Protein AF-A0A0C2BIQ9-F1 (afdb_monomer)

Radius of gyration: 15.26 Å; Cα contacts (8 Å, |Δi|>4): 152; chains: 1; bounding box: 38×33×42 Å

pLDDT: mean 79.38, std 15.95, range [35.59, 97.12]

Mean predicted aligned error: 8.26 Å

Organism: NCBI:txid51022

Secondary structure (DSSP, 8-state):
-B------TT--HHHHT-S-BPPPHHHHHHHHHHHHHTT--EEEE--SSSTT-EE-S--SPPP-S--B-PPPTT---SSPPPBSSEEHHHHHHHHHTT-TTPEEEE----GGG--TT---------

InterPro domains:
  IPR007197 Radical SAM [PF04055] (1-58)
  IPR007197 Radical SAM [PS51918] (1-126)
  IPR007197 Radical SAM [SFLDS00029] (1-113)
  IPR058240 Radical SAM superfamily [SSF102114] (2-117)

Structure (mmCIF, N/CA/C/O backbone):
data_AF-A0A0C2BIQ9-F1
#
_entry.id   AF-A0A0C2BIQ9-F1
#
loop_
_atom_site.group_PDB
_atom_site.id
_atom_site.type_symbol
_atom_site.label_atom_id
_atom_site.label_alt_id
_atom_site.label_comp_id
_atom_site.label_asym_id
_atom_site.label_entity_id
_atom_site.label_seq_id
_atom_site.pdbx_PDB_ins_code
_atom_site.Cartn_x
_atom_site.Cartn_y
_atom_site.Cartn_z
_atom_site.occupancy
_atom_site.B_iso_or_equiv
_atom_site.auth_seq_id
_atom_site.auth_comp_id
_atom_site.auth_asym_id
_atom_site.auth_atom_id
_atom_site.pdbx_PDB_model_num
ATOM 1 N N . MET A 1 1 ? -0.515 -4.834 -3.852 1.00 79.31 1 MET A N 1
ATOM 2 C CA . MET A 1 1 ? 0.393 -4.433 -4.956 1.00 79.31 1 MET A CA 1
ATOM 3 C C . MET A 1 1 ? 1.185 -5.646 -5.444 1.00 79.31 1 MET A C 1
ATOM 5 O O . MET A 1 1 ? 1.365 -6.579 -4.667 1.00 79.31 1 MET A O 1
ATOM 9 N N . ARG A 1 2 ? 1.600 -5.681 -6.717 1.00 83.19 2 ARG A N 1
ATOM 10 C CA . ARG A 1 2 ? 2.443 -6.749 -7.303 1.00 83.19 2 ARG A CA 1
ATOM 11 C C . ARG A 1 2 ? 3.545 -6.139 -8.175 1.00 83.19 2 ARG A C 1
ATOM 13 O O . ARG A 1 2 ? 3.342 -5.058 -8.710 1.00 83.19 2 ARG A O 1
ATOM 20 N N . GLY A 1 3 ? 4.664 -6.846 -8.333 1.00 86.56 3 GLY A N 1
ATOM 21 C CA . GLY A 1 3 ? 5.832 -6.356 -9.079 1.00 86.56 3 GLY A CA 1
ATOM 22 C C . GLY A 1 3 ? 6.693 -5.373 -8.278 1.00 86.56 3 GLY A C 1
ATOM 23 O O . GLY A 1 3 ? 6.381 -5.077 -7.125 1.00 86.56 3 GLY A O 1
ATOM 24 N N . CYS A 1 4 ? 7.797 -4.921 -8.872 1.00 86.50 4 CYS A N 1
ATOM 25 C CA . CYS A 1 4 ? 8.679 -3.892 -8.313 1.00 86.50 4 CYS A CA 1
ATOM 26 C C . CYS A 1 4 ? 9.450 -3.212 -9.451 1.00 86.50 4 CYS A C 1
ATOM 28 O O . CYS A 1 4 ? 9.994 -3.904 -10.311 1.00 86.50 4 CYS A O 1
ATOM 30 N N . ASP A 1 5 ? 9.519 -1.880 -9.435 1.00 85.50 5 ASP A N 1
ATOM 31 C CA . ASP A 1 5 ? 10.264 -1.095 -10.431 1.00 85.50 5 ASP A CA 1
ATOM 32 C C . ASP A 1 5 ? 11.704 -0.765 -9.969 1.00 85.50 5 ASP A C 1
ATOM 34 O O . ASP A 1 5 ? 12.429 -0.047 -10.651 1.00 85.50 5 ASP A O 1
ATOM 38 N N . ASN A 1 6 ? 12.157 -1.287 -8.820 1.00 83.94 6 ASN A N 1
ATOM 39 C CA . ASN A 1 6 ? 13.536 -1.114 -8.354 1.00 83.94 6 ASN A CA 1
ATOM 40 C C . ASN A 1 6 ? 14.447 -2.244 -8.859 1.00 83.94 6 ASN A C 1
ATOM 42 O O . ASN A 1 6 ? 14.214 -3.421 -8.586 1.00 83.94 6 ASN A O 1
ATOM 46 N N . MET A 1 7 ? 15.530 -1.872 -9.549 1.00 84.00 7 MET A N 1
ATOM 47 C CA . MET A 1 7 ? 16.569 -2.793 -10.034 1.00 84.00 7 MET A CA 1
ATOM 48 C C . MET A 1 7 ? 17.686 -2.930 -9.005 1.00 84.00 7 MET A C 1
ATOM 50 O O . MET A 1 7 ? 18.779 -2.391 -9.165 1.00 84.00 7 MET A O 1
ATOM 54 N N . CYS A 1 8 ? 17.391 -3.621 -7.908 1.00 85.25 8 CYS A N 1
ATOM 55 C CA . CYS A 1 8 ? 18.402 -3.942 -6.907 1.00 85.25 8 CYS A CA 1
ATOM 56 C C . CYS A 1 8 ? 19.291 -5.084 -7.420 1.00 85.25 8 CYS A C 1
ATOM 58 O O . CYS A 1 8 ? 18.776 -6.059 -7.963 1.00 85.25 8 CYS A O 1
ATOM 60 N N . THR A 1 9 ? 20.599 -5.011 -7.162 1.00 87.69 9 THR A N 1
ATOM 61 C CA . THR A 1 9 ? 21.615 -5.969 -7.645 1.00 87.69 9 THR A CA 1
ATOM 62 C C . THR A 1 9 ? 21.254 -7.440 -7.412 1.00 87.69 9 THR A C 1
ATOM 64 O O . THR A 1 9 ? 21.548 -8.286 -8.247 1.00 87.69 9 THR A O 1
ATOM 67 N N . TYR A 1 10 ? 20.587 -7.743 -6.297 1.00 88.00 10 TYR A N 1
ATOM 68 C CA . TYR A 1 10 ? 20.261 -9.112 -5.879 1.00 88.00 10 TYR A CA 1
ATOM 69 C C . TYR A 1 10 ? 18.773 -9.468 -6.035 1.00 88.00 10 TYR A C 1
ATOM 71 O O . TYR A 1 10 ? 18.350 -10.554 -5.644 1.00 88.00 10 TYR A O 1
ATOM 79 N N . CYS A 1 11 ? 17.943 -8.555 -6.552 1.00 88.06 11 CYS A N 1
ATOM 80 C CA . CYS A 1 11 ? 16.493 -8.726 -6.560 1.00 88.06 11 CYS A CA 1
ATOM 81 C C . CYS A 1 11 ? 15.994 -9.290 -7.894 1.00 88.06 11 CYS A C 1
ATOM 83 O O . CYS A 1 11 ? 16.042 -8.629 -8.926 1.00 88.06 11 CYS A O 1
ATOM 85 N N . VAL A 1 12 ? 15.420 -10.494 -7.857 1.00 91.31 12 VAL A N 1
ATOM 86 C CA . VAL A 1 12 ? 14.828 -11.159 -9.035 1.00 91.31 12 VAL A CA 1
ATOM 87 C C . VAL A 1 12 ? 13.398 -10.685 -9.351 1.00 91.31 12 VAL A C 1
ATOM 89 O O . VAL A 1 12 ? 12.811 -11.042 -10.375 1.00 91.31 12 VAL A O 1
ATOM 92 N N . VAL A 1 13 ? 12.789 -9.898 -8.457 1.00 90.06 13 VAL A N 1
ATOM 93 C CA . VAL A 1 13 ? 11.369 -9.510 -8.529 1.00 90.06 13 VAL A CA 1
ATOM 94 C C . VAL A 1 13 ? 11.006 -8.780 -9.827 1.00 90.06 13 VAL A C 1
ATOM 96 O O . VAL A 1 13 ? 9.984 -9.161 -10.402 1.00 90.06 13 VAL A O 1
ATOM 99 N N . PRO A 1 14 ? 11.792 -7.807 -10.337 1.00 86.00 14 PRO A N 1
ATOM 100 C CA . PRO A 1 14 ? 11.446 -7.120 -11.584 1.00 86.00 14 PRO A CA 1
ATOM 101 C C . PRO A 1 14 ? 11.304 -8.077 -12.775 1.00 86.00 14 PRO A C 1
ATOM 103 O O . PRO A 1 14 ? 10.450 -7.875 -13.636 1.00 86.00 14 PRO A O 1
ATOM 106 N N . LEU A 1 15 ? 12.099 -9.152 -12.796 1.00 86.81 15 LEU A N 1
ATOM 107 C CA . LEU A 1 15 ? 12.112 -10.141 -13.876 1.00 86.81 15 LEU A CA 1
ATOM 108 C C . LEU A 1 15 ? 10.993 -11.181 -13.735 1.00 86.81 15 LEU A C 1
ATOM 110 O O . LEU A 1 15 ? 10.418 -11.609 -14.728 1.00 86.81 15 LEU A O 1
ATOM 114 N N . THR A 1 16 ? 10.668 -11.583 -12.506 1.00 90.88 16 THR A N 1
ATOM 115 C CA . THR A 1 16 ? 9.723 -12.688 -12.243 1.00 90.88 16 THR A CA 1
ATOM 116 C C . THR A 1 16 ? 8.291 -12.230 -12.001 1.00 90.88 16 THR A C 1
ATOM 118 O O . THR A 1 16 ? 7.350 -12.951 -12.319 1.00 90.88 16 THR A O 1
ATOM 121 N N . ARG A 1 17 ? 8.099 -11.039 -11.423 1.00 88.50 17 ARG A N 1
ATOM 122 C CA . ARG A 1 17 ? 6.776 -10.482 -11.091 1.00 88.50 17 ARG A CA 1
ATOM 123 C C . ARG A 1 17 ? 6.398 -9.282 -11.956 1.00 88.50 17 ARG A C 1
ATOM 125 O O . ARG A 1 17 ? 5.283 -8.778 -11.824 1.00 88.50 17 ARG A O 1
ATOM 132 N N . GLY A 1 18 ? 7.303 -8.856 -12.837 1.00 87.00 18 GLY A N 1
ATOM 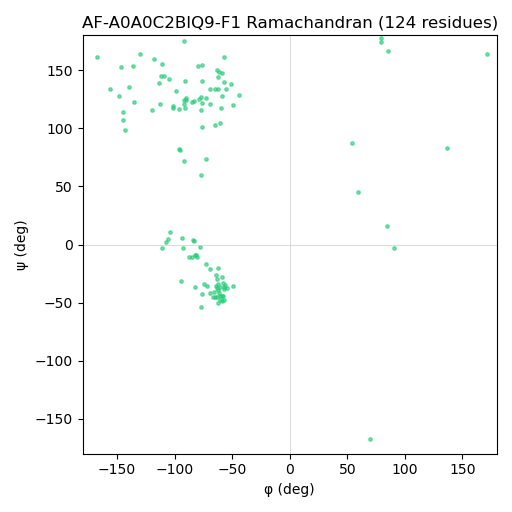133 C CA . GLY A 1 18 ? 7.114 -7.731 -13.740 1.00 87.00 18 GLY A CA 1
ATOM 134 C C . GLY A 1 18 ? 7.094 -6.375 -13.033 1.00 87.00 18 GLY A C 1
ATOM 135 O O . GLY A 1 18 ? 7.438 -6.242 -11.854 1.00 87.00 18 GLY A O 1
ATOM 136 N N . ARG A 1 19 ? 6.666 -5.363 -13.795 1.00 85.50 19 ARG A N 1
ATOM 137 C CA . ARG A 1 19 ? 6.550 -3.977 -13.328 1.00 85.50 19 ARG A CA 1
ATOM 138 C C . ARG A 1 19 ? 5.542 -3.834 -12.202 1.00 85.50 19 ARG A C 1
ATOM 140 O O . ARG A 1 19 ? 4.544 -4.554 -12.139 1.00 85.50 19 ARG A O 1
ATOM 147 N N . GLU A 1 20 ? 5.798 -2.858 -11.351 1.00 87.81 20 GLU A N 1
ATOM 148 C CA . GLU A 1 20 ? 4.949 -2.546 -10.216 1.00 87.81 20 GLU A CA 1
ATOM 149 C C . GLU A 1 20 ? 3.541 -2.109 -10.637 1.00 87.81 20 GLU A C 1
ATOM 151 O O . GLU A 1 20 ? 3.354 -1.258 -11.511 1.00 87.81 20 GLU A O 1
ATOM 156 N N . ARG A 1 21 ? 2.540 -2.673 -9.958 1.00 87.69 21 ARG A N 1
ATOM 157 C CA . ARG A 1 21 ? 1.124 -2.331 -10.089 1.00 87.69 21 ARG A CA 1
ATOM 158 C C . ARG A 1 21 ? 0.483 -2.209 -8.708 1.00 87.69 21 ARG A C 1
ATOM 160 O O . ARG A 1 21 ? 0.474 -3.168 -7.919 1.00 87.69 21 ARG A O 1
ATOM 167 N N . SER A 1 22 ? -0.084 -1.040 -8.434 1.00 91.00 22 SER A N 1
ATOM 168 C CA . SER A 1 22 ? -0.908 -0.795 -7.251 1.00 91.00 22 SER A CA 1
ATOM 169 C C . SER A 1 22 ? -2.324 -1.328 -7.422 1.00 91.00 22 SER A C 1
ATOM 171 O O . SER A 1 22 ? -2.828 -1.466 -8.534 1.00 91.00 22 SER A O 1
ATOM 173 N N . ARG A 1 23 ? -2.957 -1.645 -6.290 1.00 91.88 23 ARG A N 1
ATOM 174 C CA . ARG A 1 23 ? -4.413 -1.821 -6.235 1.00 91.88 23 ARG A CA 1
ATOM 175 C C . ARG A 1 23 ? -5.079 -0.434 -6.264 1.00 91.88 23 ARG A C 1
ATOM 177 O O . ARG A 1 23 ? -4.425 0.507 -5.820 1.00 91.88 23 ARG A O 1
ATOM 184 N N . PRO A 1 24 ? -6.335 -0.316 -6.726 1.00 91.94 24 PRO A N 1
ATOM 185 C CA . PRO A 1 24 ? -7.125 0.898 -6.542 1.00 91.94 24 PRO A CA 1
ATOM 186 C C . PRO A 1 24 ? -7.263 1.251 -5.060 1.00 91.94 24 PRO A C 1
ATOM 188 O O . PRO A 1 24 ? -7.470 0.347 -4.244 1.00 91.94 24 PRO A O 1
ATOM 191 N N . ILE A 1 25 ? -7.180 2.539 -4.722 1.00 92.31 25 ILE A N 1
ATOM 192 C CA . ILE A 1 25 ? -7.278 3.007 -3.331 1.00 92.31 25 ILE A CA 1
ATOM 193 C C . ILE A 1 25 ? -8.634 2.641 -2.735 1.00 92.31 25 ILE A C 1
ATOM 195 O O . ILE A 1 25 ? -8.680 2.122 -1.628 1.00 92.31 25 ILE A O 1
ATOM 199 N N . ASP A 1 26 ? -9.711 2.804 -3.504 1.00 92.00 26 ASP A N 1
ATOM 200 C CA . ASP A 1 26 ? -11.084 2.626 -3.034 1.00 92.00 26 ASP A CA 1
ATOM 201 C C . ASP A 1 26 ? -11.308 1.175 -2.582 1.00 92.00 26 ASP A C 1
ATOM 203 O O . ASP A 1 26 ? -11.838 0.921 -1.507 1.00 92.00 26 ASP A O 1
ATOM 207 N N . SER A 1 27 ? -10.729 0.214 -3.313 1.00 94.06 27 SER A N 1
ATOM 208 C CA . SER A 1 27 ? -10.735 -1.201 -2.927 1.00 94.06 27 SER A CA 1
ATOM 209 C C . SER A 1 27 ? -10.011 -1.479 -1.604 1.00 94.06 27 SER A C 1
ATOM 211 O O . SER A 1 27 ? -10.398 -2.408 -0.896 1.00 94.06 27 SER A O 1
ATOM 213 N N . ILE A 1 28 ? -8.940 -0.742 -1.290 1.00 93.94 28 ILE A N 1
ATOM 214 C CA . ILE A 1 28 ? -8.212 -0.887 -0.020 1.00 93.94 28 ILE A CA 1
ATOM 215 C C . ILE A 1 28 ? -9.011 -0.234 1.110 1.00 93.94 28 ILE A C 1
ATOM 217 O O . ILE A 1 28 ? -9.135 -0.823 2.178 1.00 93.94 28 ILE A O 1
ATOM 221 N N . ILE A 1 29 ? -9.583 0.946 0.870 1.00 94.69 29 ILE A N 1
ATOM 222 C CA . ILE A 1 29 ? -10.410 1.672 1.842 1.00 94.69 29 ILE A CA 1
ATOM 223 C C . ILE A 1 29 ? -11.638 0.854 2.241 1.00 94.69 29 ILE A C 1
ATOM 225 O O . ILE A 1 29 ? -11.908 0.715 3.431 1.00 94.69 29 ILE A O 1
ATOM 229 N N . ASP A 1 30 ? -12.328 0.236 1.283 1.00 95.62 30 ASP A N 1
ATOM 230 C CA . ASP A 1 30 ? -13.469 -0.636 1.575 1.00 95.62 30 ASP A CA 1
ATOM 231 C C . ASP A 1 30 ? -13.064 -1.876 2.385 1.00 95.62 30 ASP A C 1
ATOM 233 O O . ASP A 1 30 ? -13.805 -2.339 3.250 1.00 95.62 30 ASP A O 1
ATOM 237 N N . GLU A 1 31 ? -11.876 -2.425 2.126 1.00 96.19 31 GLU A N 1
ATOM 238 C CA . GLU A 1 31 ? -11.334 -3.546 2.895 1.00 96.19 31 GLU A CA 1
ATOM 239 C C . GLU A 1 31 ? -11.017 -3.140 4.336 1.00 96.19 31 GLU A C 1
ATOM 241 O O . GLU A 1 31 ? -11.410 -3.848 5.259 1.00 96.19 31 GLU A O 1
ATOM 246 N N . VAL A 1 32 ? -10.380 -1.986 4.536 1.00 95.75 32 VAL A N 1
ATOM 247 C CA . VAL A 1 32 ? -10.079 -1.471 5.876 1.00 95.75 32 VAL A CA 1
ATOM 248 C C . VAL A 1 32 ? -11.353 -1.113 6.636 1.00 95.75 32 VAL A C 1
ATOM 250 O O . VAL A 1 32 ? -11.453 -1.455 7.810 1.00 95.75 32 VAL A O 1
ATOM 253 N N . ARG A 1 33 ? -12.347 -0.499 5.981 1.00 95.81 33 ARG A N 1
ATOM 254 C CA . ARG A 1 33 ? -13.643 -0.193 6.604 1.00 95.81 33 ARG A CA 1
ATOM 255 C C . ARG A 1 33 ? -14.313 -1.458 7.136 1.00 95.81 33 ARG A C 1
ATOM 257 O O . ARG A 1 33 ? -14.685 -1.488 8.299 1.00 95.81 33 ARG A O 1
ATOM 264 N N . ARG A 1 34 ? -14.369 -2.530 6.336 1.00 97.12 34 ARG A N 1
ATOM 265 C CA . ARG A 1 34 ? -14.918 -3.819 6.797 1.00 97.12 34 ARG A CA 1
ATOM 266 C C . ARG A 1 34 ? -14.168 -4.379 8.004 1.00 97.12 34 ARG A C 1
ATOM 268 O O . ARG A 1 34 ? -14.798 -4.805 8.960 1.00 97.12 34 ARG A O 1
ATOM 275 N N . LEU A 1 35 ? -12.834 -4.344 7.985 1.00 96.12 35 LEU A N 1
ATOM 276 C CA . LEU A 1 35 ? -12.029 -4.795 9.127 1.00 96.12 35 LEU A CA 1
ATOM 277 C C . LEU A 1 35 ? -12.287 -3.935 10.377 1.00 96.12 35 LEU A C 1
ATOM 279 O O . LEU A 1 35 ? -12.342 -4.463 11.485 1.00 96.12 35 LEU A O 1
ATOM 283 N N . SER A 1 36 ? -12.482 -2.627 10.200 1.00 95.31 36 SER A N 1
ATOM 284 C CA . SER A 1 36 ? -12.876 -1.711 11.274 1.00 95.31 36 SER A CA 1
ATOM 285 C C . SER A 1 36 ? -14.223 -2.094 11.88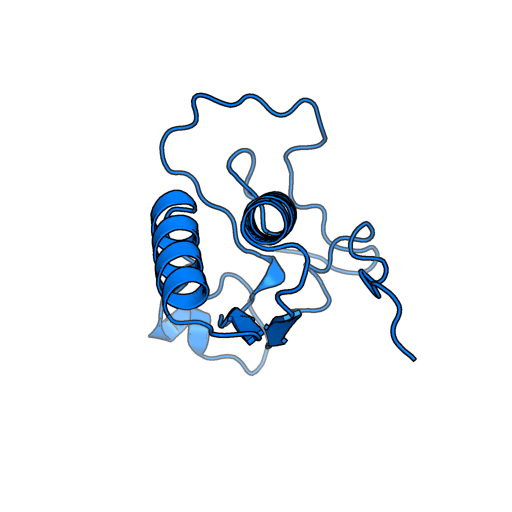1 1.00 95.31 36 SER A C 1
ATOM 287 O O . SER A 1 36 ? -14.337 -2.182 13.102 1.00 95.31 36 SER A O 1
ATOM 289 N N . ASP A 1 37 ? -15.221 -2.362 11.034 1.00 95.38 37 ASP A N 1
ATOM 290 C CA . ASP A 1 37 ? -16.571 -2.760 11.447 1.00 95.38 37 ASP A CA 1
ATOM 291 C C . ASP A 1 37 ? -16.561 -4.107 12.197 1.00 95.38 37 ASP A C 1
ATOM 293 O O . ASP A 1 37 ? -17.360 -4.332 13.105 1.00 95.38 37 ASP A O 1
ATOM 297 N N . GLU A 1 38 ? -15.609 -4.988 11.873 1.00 96.81 38 GLU A N 1
ATOM 298 C CA . GLU A 1 38 ? -15.343 -6.249 12.582 1.00 96.81 38 GLU A CA 1
ATOM 299 C C . GLU A 1 38 ? -14.564 -6.063 13.904 1.00 96.81 38 GLU A C 1
ATOM 301 O O . GLU A 1 38 ? -14.323 -7.029 14.631 1.00 96.81 38 GLU A O 1
ATOM 306 N N . GLY A 1 39 ? -14.171 -4.833 14.249 1.00 94.75 39 GLY A N 1
ATOM 307 C CA . GLY A 1 39 ? -13.460 -4.502 15.486 1.00 94.75 39 GLY A CA 1
ATOM 308 C C . GLY A 1 39 ? -11.942 -4.703 15.425 1.00 94.75 39 GLY A C 1
ATOM 309 O O . GLY A 1 39 ? -11.280 -4.733 16.467 1.00 94.75 39 GLY A O 1
ATOM 310 N N . VAL A 1 40 ? -11.356 -4.838 14.230 1.00 96.00 40 VAL A N 1
ATOM 311 C CA . VAL A 1 40 ? -9.902 -4.959 14.059 1.00 96.00 40 VAL A CA 1
ATOM 312 C C . VAL A 1 40 ? -9.221 -3.632 14.388 1.00 96.00 40 VAL A C 1
ATOM 314 O O . VAL A 1 40 ? -9.442 -2.618 13.739 1.00 96.00 40 VAL A O 1
ATOM 317 N N . LYS A 1 41 ? -8.313 -3.647 15.369 1.00 92.00 41 LYS A N 1
ATOM 318 C CA . LYS A 1 41 ? -7.603 -2.444 15.846 1.00 92.00 41 LYS A CA 1
ATOM 319 C C . LYS A 1 41 ? -6.253 -2.179 15.178 1.00 92.00 41 LYS A C 1
ATOM 321 O O . LYS A 1 41 ? -5.596 -1.187 15.487 1.00 92.00 41 LYS A O 1
ATOM 326 N N . GLN A 1 42 ? -5.801 -3.060 14.284 1.00 94.31 42 GLN A N 1
ATOM 327 C CA . GLN A 1 42 ? -4.539 -2.881 13.569 1.00 94.31 42 GLN A CA 1
ATOM 328 C C . GLN A 1 42 ? -4.586 -3.489 12.170 1.00 94.31 42 GLN A C 1
ATOM 330 O O . GLN A 1 42 ? -4.815 -4.688 12.017 1.00 94.31 42 GLN A O 1
ATOM 335 N N . VAL A 1 43 ? -4.226 -2.691 11.168 1.00 94.31 43 VAL A N 1
ATOM 336 C CA . VAL A 1 43 ? -4.031 -3.144 9.787 1.00 94.31 43 VAL A CA 1
ATOM 337 C C . VAL A 1 43 ? -2.560 -3.051 9.399 1.00 94.31 43 VAL A C 1
ATOM 339 O O . VAL A 1 43 ? -1.829 -2.170 9.850 1.00 94.31 43 VAL A O 1
ATOM 342 N N . THR A 1 44 ? -2.094 -3.993 8.578 1.00 94.00 44 THR A N 1
ATOM 343 C CA . THR A 1 44 ? -0.724 -3.976 8.045 1.00 94.00 44 THR A CA 1
ATOM 344 C C . THR A 1 44 ? -0.760 -3.907 6.525 1.00 94.00 44 THR A C 1
ATOM 346 O O . THR A 1 44 ? -1.213 -4.841 5.868 1.00 94.00 44 THR A O 1
ATOM 349 N N . LEU A 1 45 ? -0.253 -2.813 5.958 1.00 92.38 45 LEU A N 1
ATOM 350 C CA . LEU A 1 45 ? -0.092 -2.645 4.519 1.00 92.38 45 LEU A CA 1
ATOM 351 C C . LEU A 1 45 ? 1.116 -3.452 4.041 1.00 92.38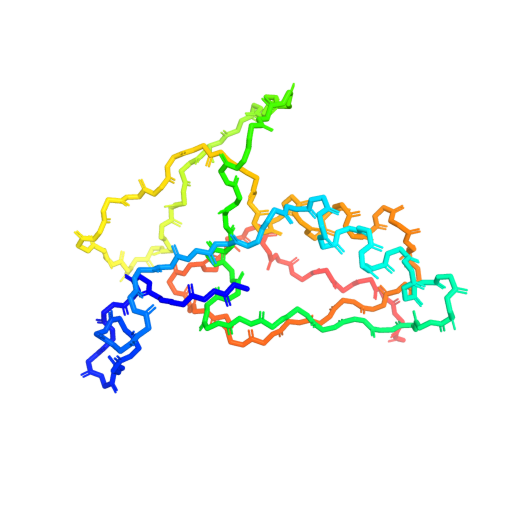 45 LEU A C 1
ATOM 353 O O . LEU A 1 45 ? 2.244 -3.251 4.498 1.00 92.38 45 LEU A O 1
ATOM 357 N N . LEU A 1 46 ? 0.869 -4.367 3.104 1.00 90.62 46 LEU A N 1
ATOM 358 C CA . LEU A 1 46 ? 1.878 -5.278 2.574 1.00 90.62 46 LEU A CA 1
ATOM 359 C C . LEU A 1 46 ? 2.173 -4.995 1.100 1.00 90.62 46 LEU A C 1
ATOM 361 O O . LEU A 1 46 ? 1.276 -4.779 0.275 1.00 90.62 46 LEU A O 1
ATOM 365 N N . GLY A 1 47 ? 3.458 -5.059 0.762 1.00 86.06 47 GLY A N 1
ATOM 366 C CA . GLY A 1 47 ? 3.960 -4.753 -0.566 1.00 86.06 47 GLY A CA 1
ATOM 367 C C . GLY A 1 47 ? 5.401 -5.190 -0.783 1.00 86.06 47 GLY A C 1
ATOM 368 O O . GLY A 1 47 ? 6.135 -5.406 0.174 1.00 86.06 47 GLY A O 1
ATOM 369 N N . GLN A 1 48 ? 5.809 -5.310 -2.051 1.00 85.69 48 GLN A N 1
ATOM 370 C CA . GLN A 1 48 ? 7.228 -5.499 -2.390 1.00 85.69 48 GLN A CA 1
ATOM 371 C C . GLN A 1 48 ? 8.025 -4.211 -2.164 1.00 85.69 48 GLN A C 1
ATOM 373 O O . GLN A 1 48 ? 9.178 -4.264 -1.755 1.00 85.69 48 GLN A O 1
ATOM 378 N N . ASN A 1 49 ? 7.390 -3.073 -2.435 1.00 86.25 49 ASN A N 1
ATOM 379 C CA . ASN A 1 49 ? 7.857 -1.737 -2.120 1.00 86.25 49 ASN A CA 1
ATOM 380 C C . ASN A 1 49 ? 6.617 -0.933 -1.718 1.00 86.25 49 ASN A C 1
ATOM 382 O O . ASN A 1 49 ? 5.804 -0.584 -2.567 1.00 86.25 49 ASN A O 1
ATOM 386 N N . VAL A 1 50 ? 6.369 -0.780 -0.419 1.00 84.44 50 VAL A N 1
ATOM 387 C CA . VAL A 1 50 ? 5.063 -0.272 0.041 1.00 84.44 50 VAL A CA 1
ATOM 388 C C . VAL A 1 50 ? 4.903 1.233 -0.197 1.00 84.44 50 VAL A C 1
ATOM 390 O O . VAL A 1 50 ? 3.821 1.703 -0.539 1.00 84.44 50 VAL A O 1
ATOM 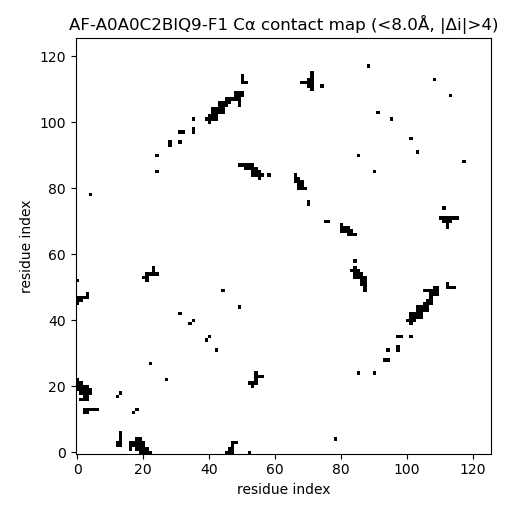393 N N . ASN A 1 51 ? 5.999 1.979 -0.093 1.00 84.44 51 ASN A N 1
ATOM 394 C CA . ASN A 1 51 ? 6.048 3.432 -0.225 1.00 84.44 51 ASN A CA 1
ATOM 395 C C . ASN A 1 51 ? 6.071 3.929 -1.677 1.00 84.44 51 ASN A C 1
ATOM 397 O O . ASN A 1 51 ? 5.837 5.111 -1.912 1.00 84.44 51 ASN A O 1
ATOM 401 N N . SER A 1 52 ? 6.263 3.048 -2.661 1.00 85.62 52 SER A N 1
ATOM 402 C CA . SER A 1 52 ? 6.041 3.370 -4.078 1.00 85.62 52 SER A CA 1
ATOM 403 C C . SER A 1 52 ? 4.577 3.236 -4.510 1.00 85.62 52 SER A C 1
ATOM 405 O O . SER A 1 52 ? 4.278 3.437 -5.690 1.00 85.62 52 SER A O 1
ATOM 407 N N . TYR A 1 53 ? 3.651 2.922 -3.587 1.00 88.94 53 TYR A N 1
ATOM 408 C CA . TYR A 1 53 ? 2.227 2.832 -3.901 1.00 88.94 53 TYR A CA 1
ATOM 409 C C . TYR A 1 53 ? 1.755 4.071 -4.668 1.00 88.94 53 TYR A C 1
ATOM 411 O O . TYR A 1 53 ? 1.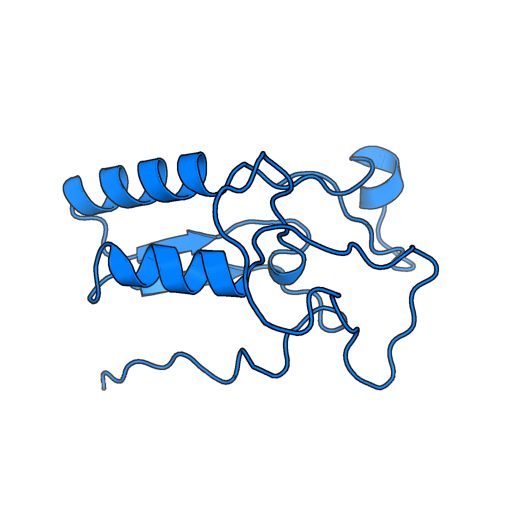820 5.203 -4.180 1.00 88.94 53 TYR A O 1
ATOM 419 N N . ARG A 1 54 ? 1.244 3.829 -5.876 1.00 88.56 54 ARG A N 1
ATOM 420 C CA . ARG A 1 54 ? 0.615 4.848 -6.706 1.00 88.56 54 ARG A CA 1
ATOM 421 C C . ARG A 1 54 ? -0.537 4.263 -7.501 1.00 88.56 54 ARG A C 1
ATOM 423 O O . ARG A 1 54 ? -0.333 3.423 -8.376 1.00 88.56 54 ARG A O 1
ATOM 430 N N . ASP A 1 55 ? -1.737 4.709 -7.185 1.00 89.06 55 ASP A N 1
ATOM 431 C CA . ASP A 1 55 ? -2.947 4.317 -7.886 1.00 89.06 55 ASP A CA 1
ATOM 432 C C . ASP A 1 55 ? -3.260 5.286 -9.033 1.00 89.06 55 ASP A C 1
ATOM 434 O O . ASP A 1 55 ? -3.375 6.494 -8.828 1.00 89.06 55 ASP A O 1
ATOM 438 N N . MET A 1 56 ? -3.382 4.724 -10.237 1.00 83.56 56 MET A N 1
ATOM 439 C CA . MET A 1 56 ? -3.632 5.438 -11.495 1.00 83.56 56 MET A CA 1
ATOM 440 C C . MET A 1 56 ? -5.069 5.263 -12.009 1.00 83.56 56 MET A C 1
ATOM 442 O O . MET A 1 56 ? -5.356 5.690 -13.125 1.00 83.56 56 MET A O 1
ATOM 446 N N . SER A 1 57 ? -5.953 4.591 -11.261 1.00 80.44 57 SER A N 1
ATOM 447 C CA . SER A 1 57 ? -7.376 4.535 -11.620 1.00 80.44 57 SER A CA 1
ATOM 448 C C . SER A 1 57 ? -7.990 5.945 -11.619 1.00 80.44 57 SER A C 1
ATOM 450 O O . SER A 1 57 ? -7.493 6.823 -10.910 1.00 80.44 57 SER A O 1
ATOM 452 N N . GLU A 1 58 ? -8.988 6.175 -12.488 1.00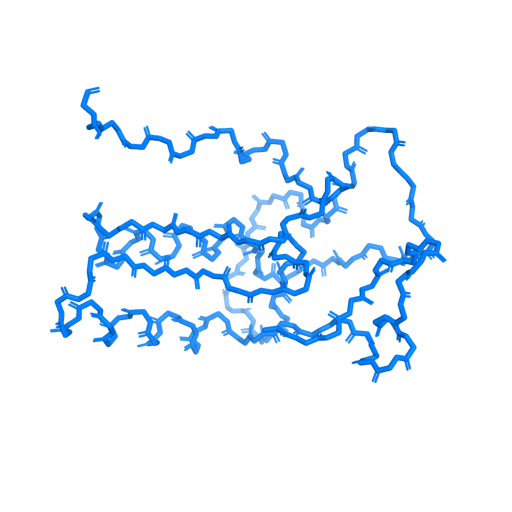 63.09 58 GLU A N 1
ATOM 453 C CA . GLU A 1 58 ? -9.555 7.504 -12.781 1.00 63.09 58 GLU A CA 1
ATOM 454 C C . GLU A 1 58 ? -9.798 8.327 -11.508 1.00 63.09 58 GLU A C 1
ATOM 456 O O . GLU A 1 58 ? -10.414 7.861 -10.552 1.00 63.09 58 GLU A O 1
ATOM 461 N N . SER A 1 59 ? -9.285 9.560 -11.500 1.00 55.06 59 SER A N 1
ATOM 462 C CA . SER A 1 59 ? -9.362 10.460 -10.351 1.00 55.06 59 SER A CA 1
ATOM 463 C C . SER A 1 59 ? -10.263 11.649 -10.662 1.00 55.06 59 SER A C 1
ATOM 465 O O . SER A 1 59 ? -9.953 12.440 -11.549 1.00 55.06 59 SER A O 1
ATOM 467 N N . THR A 1 60 ? -11.323 11.825 -9.873 1.00 48.12 60 THR A N 1
ATOM 468 C CA . THR A 1 60 ? -12.092 13.082 -9.779 1.00 48.12 60 THR A CA 1
ATOM 469 C C . THR A 1 60 ? -11.411 14.101 -8.848 1.00 48.12 60 THR A C 1
ATOM 471 O O . THR A 1 60 ? -11.823 15.254 -8.785 1.00 48.12 60 THR A O 1
ATOM 474 N N . TYR A 1 61 ? -10.362 13.700 -8.119 1.00 50.09 61 TYR A N 1
ATOM 475 C CA . TYR A 1 61 ? -9.631 14.558 -7.183 1.00 50.09 61 TYR A CA 1
ATOM 476 C C . TYR A 1 61 ? -8.319 15.061 -7.797 1.00 50.09 61 TYR A C 1
ATOM 478 O O . TYR A 1 61 ? -7.413 14.282 -8.109 1.00 50.09 61 TYR A O 1
ATOM 486 N N . VAL A 1 62 ? -8.212 16.381 -7.947 1.00 47.31 62 VAL A N 1
ATOM 487 C CA . VAL A 1 62 ? -6.974 17.083 -8.305 1.00 47.31 62 VAL A CA 1
ATOM 488 C C . VAL A 1 62 ? -6.270 17.450 -7.001 1.00 47.31 62 VAL A C 1
ATOM 490 O O . VAL A 1 62 ? -6.822 18.189 -6.194 1.00 47.31 62 VAL A O 1
ATOM 493 N N . MET A 1 63 ? -5.071 16.917 -6.767 1.00 52.09 63 MET A N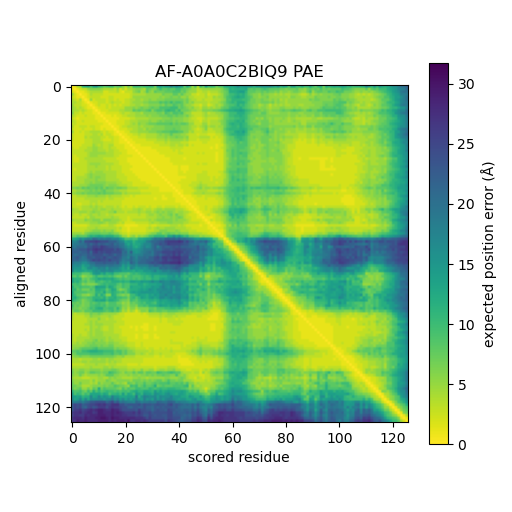 1
ATOM 494 C CA . MET A 1 63 ? -4.210 17.402 -5.685 1.00 52.09 63 MET A CA 1
ATOM 495 C C . MET A 1 63 ? -3.285 18.488 -6.233 1.00 52.09 63 MET A C 1
ATOM 497 O O . MET A 1 63 ? -2.499 18.227 -7.145 1.00 52.09 63 MET A O 1
ATOM 501 N N . GLU A 1 64 ? -3.366 19.690 -5.664 1.00 46.69 64 GLU A N 1
ATOM 502 C CA . GLU A 1 64 ? -2.371 20.748 -5.845 1.00 46.69 64 GLU A CA 1
ATOM 503 C C . GLU A 1 64 ? -1.134 20.416 -4.996 1.00 46.69 64 GLU A C 1
ATOM 505 O O . GLU A 1 64 ? -1.129 20.570 -3.779 1.00 46.69 64 GLU A O 1
ATOM 510 N N . GLY A 1 65 ? -0.087 19.893 -5.635 1.00 52.62 65 GLY A N 1
ATOM 511 C CA . GLY A 1 65 ? 1.181 19.552 -4.984 1.00 52.62 65 GLY A CA 1
ATOM 512 C C . GLY A 1 65 ? 2.121 18.781 -5.918 1.00 52.62 65 GLY A C 1
ATOM 513 O O . GLY A 1 65 ? 1.664 18.284 -6.956 1.00 52.62 65 GLY A O 1
ATOM 514 N N . PRO A 1 66 ? 3.431 18.675 -5.605 1.00 49.19 66 PRO A N 1
ATOM 515 C CA . PRO A 1 66 ? 4.408 18.053 -6.493 1.00 49.19 66 PRO A CA 1
ATOM 516 C C . PRO A 1 66 ? 4.035 16.589 -6.736 1.00 49.19 66 PRO A C 1
ATOM 518 O O . PRO A 1 66 ? 4.201 15.711 -5.898 1.00 49.19 66 PRO A O 1
ATOM 521 N N . THR A 1 67 ? 3.493 16.321 -7.920 1.00 55.03 67 THR A N 1
ATOM 522 C CA . THR A 1 67 ? 2.833 15.053 -8.254 1.00 55.03 67 THR A CA 1
ATOM 523 C C . THR A 1 67 ? 3.817 13.964 -8.694 1.00 55.03 67 THR A C 1
ATOM 525 O O . THR A 1 67 ? 3.407 12.871 -9.098 1.00 55.03 67 THR A O 1
ATOM 528 N N . ALA A 1 6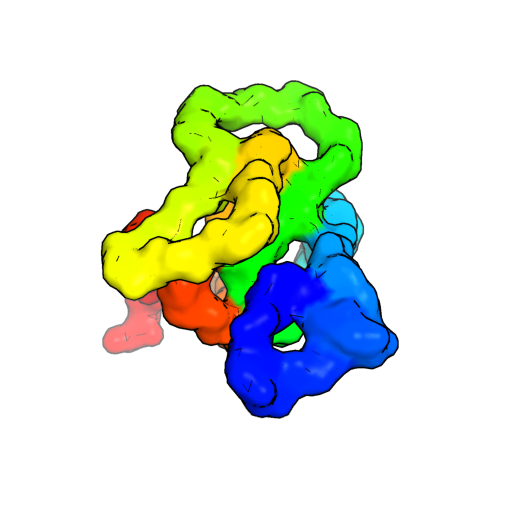8 ? 5.117 14.260 -8.643 1.00 56.69 68 ALA A N 1
ATOM 529 C CA . ALA A 1 68 ? 6.199 13.364 -9.015 1.00 56.69 68 ALA A CA 1
ATOM 530 C C . ALA A 1 68 ? 6.788 12.705 -7.764 1.00 56.69 68 ALA A C 1
ATOM 532 O O . ALA A 1 68 ? 7.112 13.384 -6.793 1.00 56.69 68 ALA A O 1
ATOM 533 N N . THR A 1 69 ? 6.963 11.380 -7.791 1.00 61.62 69 THR A N 1
ATOM 534 C CA . THR A 1 69 ? 7.803 10.713 -6.787 1.00 61.62 69 THR A CA 1
ATOM 535 C C . THR A 1 69 ? 9.239 11.204 -6.977 1.00 61.62 69 THR A C 1
ATOM 537 O O . THR A 1 69 ? 9.920 10.770 -7.908 1.00 61.62 69 THR A O 1
ATOM 540 N N . THR A 1 70 ? 9.697 12.115 -6.124 1.00 62.69 70 THR A N 1
ATOM 541 C CA . THR A 1 70 ? 11.106 12.510 -6.071 1.00 62.69 70 THR A CA 1
ATOM 542 C C . THR A 1 70 ? 11.843 11.494 -5.211 1.00 62.69 70 THR A C 1
ATOM 544 O O . THR A 1 70 ? 11.457 11.239 -4.072 1.00 62.69 70 THR A O 1
ATOM 547 N N . THR A 1 71 ? 12.883 10.877 -5.767 1.00 64.94 71 THR A N 1
ATOM 548 C CA . THR A 1 71 ? 13.776 10.007 -4.999 1.00 64.94 71 THR A CA 1
ATOM 549 C C . THR A 1 71 ? 14.458 10.817 -3.906 1.00 64.94 71 THR A C 1
ATOM 551 O O . THR A 1 71 ? 14.821 11.973 -4.139 1.00 64.94 71 THR A O 1
ATOM 554 N N . VAL A 1 72 ? 14.683 10.219 -2.736 1.00 73.69 72 VAL A N 1
ATOM 555 C CA . VAL A 1 72 ? 15.446 10.909 -1.687 1.00 73.69 72 VAL A CA 1
ATOM 556 C C . VAL A 1 72 ? 16.852 11.273 -2.202 1.00 73.69 72 VAL A C 1
ATOM 558 O O . VAL A 1 72 ? 17.403 10.545 -3.042 1.00 73.69 72 VAL A O 1
ATOM 561 N N . PRO A 1 73 ? 17.443 12.399 -1.753 1.00 74.31 73 PRO A N 1
ATOM 562 C CA . PRO A 1 73 ? 18.766 12.826 -2.203 1.00 74.31 73 PRO A CA 1
ATOM 563 C C . PRO A 1 73 ? 19.812 11.709 -2.082 1.00 74.31 73 PRO A C 1
ATOM 565 O O . PRO A 1 73 ? 19.845 10.984 -1.091 1.00 74.31 73 PRO A O 1
ATOM 568 N N . GLY A 1 74 ? 20.668 11.568 -3.098 1.00 73.94 74 GLY A N 1
ATOM 569 C CA . GLY A 1 74 ? 21.696 10.519 -3.152 1.00 73.94 74 GLY A CA 1
ATOM 570 C C . GLY A 1 74 ? 21.260 9.213 -3.827 1.00 73.94 74 GLY A C 1
ATOM 571 O O . GLY A 1 74 ? 22.096 8.332 -4.018 1.00 73.94 74 GLY A O 1
ATOM 572 N N . PHE A 1 75 ? 19.998 9.091 -4.251 1.00 73.31 75 PHE A N 1
ATOM 573 C CA . PHE A 1 75 ? 19.530 7.961 -5.056 1.00 73.31 75 PHE A CA 1
ATOM 574 C C . PHE A 1 75 ? 19.228 8.367 -6.497 1.00 73.31 75 PHE A C 1
ATOM 576 O O . PHE A 1 75 ? 18.719 9.451 -6.768 1.00 73.31 75 PHE A O 1
ATOM 583 N N . SER A 1 76 ? 19.502 7.453 -7.427 1.00 71.50 76 SER A N 1
ATOM 584 C CA . SER A 1 76 ? 19.184 7.594 -8.846 1.00 71.50 76 SER A CA 1
ATOM 585 C C . SER A 1 76 ? 18.213 6.504 -9.304 1.00 71.50 76 SER A C 1
ATOM 587 O O . SER A 1 76 ? 18.024 5.464 -8.661 1.00 71.50 76 SER A O 1
ATOM 589 N N . THR A 1 77 ? 17.532 6.753 -10.419 1.00 71.06 77 THR A N 1
ATOM 590 C CA . THR A 1 77 ? 16.636 5.780 -11.039 1.00 71.06 77 THR A CA 1
ATOM 591 C C . THR A 1 77 ? 16.788 5.813 -12.549 1.00 71.06 77 THR A C 1
ATOM 593 O O . THR A 1 77 ? 16.836 6.882 -13.147 1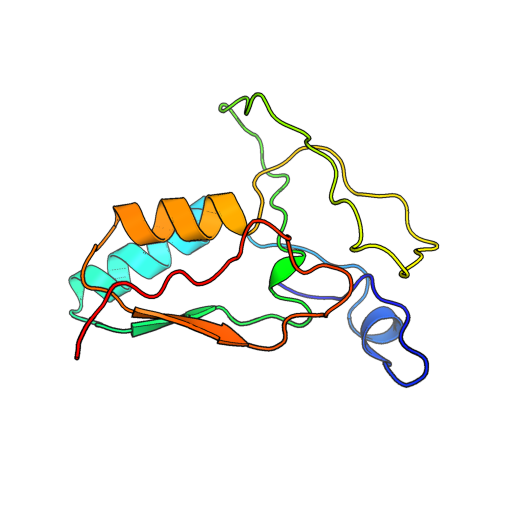.00 71.06 77 THR A O 1
ATOM 596 N N . VAL A 1 78 ? 16.852 4.633 -13.166 1.00 69.31 78 VAL A N 1
ATOM 597 C CA . VAL A 1 78 ? 16.806 4.483 -14.632 1.00 69.31 78 VAL A CA 1
ATOM 598 C C . VAL A 1 78 ? 15.369 4.447 -15.163 1.00 69.31 78 VAL A C 1
ATOM 600 O O . VAL A 1 78 ? 15.142 4.533 -16.367 1.00 69.31 78 VAL A O 1
ATOM 603 N N . TYR A 1 79 ? 14.382 4.327 -14.271 1.00 68.38 79 TYR A N 1
ATOM 604 C CA . TYR A 1 79 ? 12.966 4.328 -14.623 1.00 68.38 79 TYR A CA 1
ATOM 605 C C . TYR A 1 79 ? 12.388 5.734 -14.585 1.00 68.38 79 TYR A C 1
ATOM 607 O O . TYR A 1 79 ? 12.674 6.503 -13.668 1.00 68.38 79 TYR A O 1
ATOM 615 N N . LYS A 1 80 ? 11.522 6.036 -15.559 1.00 67.00 80 LYS A N 1
ATOM 616 C CA . LYS A 1 80 ? 10.784 7.299 -15.604 1.00 67.00 80 LYS A CA 1
ATOM 617 C C . LYS A 1 80 ? 9.944 7.453 -14.327 1.00 67.00 80 LYS A C 1
ATOM 619 O O . LYS A 1 80 ? 9.175 6.536 -14.023 1.00 67.00 80 LYS A O 1
ATOM 624 N N . PRO A 1 81 ? 10.060 8.581 -13.607 1.00 69.88 81 PRO A N 1
ATOM 625 C CA . PRO A 1 81 ? 9.194 8.868 -12.475 1.00 69.88 81 PRO A CA 1
ATOM 626 C C . PRO A 1 81 ? 7.728 8.801 -12.905 1.00 69.88 81 PRO A C 1
ATOM 628 O O . PRO A 1 81 ? 7.356 9.342 -13.948 1.00 69.88 81 PRO A O 1
ATOM 631 N N . LYS A 1 82 ? 6.897 8.128 -12.108 1.00 71.50 82 LYS A N 1
ATOM 632 C CA . LYS A 1 82 ? 5.447 8.139 -12.312 1.00 71.50 82 LYS A CA 1
ATOM 633 C C . LYS A 1 82 ? 4.922 9.515 -11.885 1.00 71.50 82 LYS A C 1
ATOM 635 O O . LYS A 1 82 ? 5.201 9.952 -10.767 1.00 71.50 82 LYS A O 1
ATOM 640 N N . THR A 1 83 ? 4.194 10.189 -12.769 1.00 71.38 83 THR A N 1
ATOM 641 C CA . THR A 1 83 ? 3.524 11.470 -12.506 1.00 71.38 83 THR A CA 1
ATOM 642 C C . THR A 1 83 ? 2.023 11.240 -12.347 1.00 71.38 83 THR A C 1
ATOM 644 O O . THR A 1 83 ? 1.445 10.415 -13.054 1.00 71.38 83 THR A O 1
ATOM 647 N N . GLY A 1 84 ? 1.378 11.964 -11.430 1.00 77.75 84 GLY A N 1
ATOM 648 C CA . GLY A 1 84 ? -0.074 11.839 -11.229 1.00 77.75 84 GLY A CA 1
ATOM 649 C C . GLY A 1 84 ? -0.489 10.620 -10.400 1.00 77.75 84 GLY A C 1
ATOM 650 O O . GLY A 1 84 ? 0.334 9.782 -10.049 1.00 77.75 84 GLY A O 1
ATOM 651 N N . GLY A 1 85 ? -1.775 10.507 -10.077 1.00 82.50 85 GLY A N 1
ATOM 652 C CA . GLY A 1 85 ? -2.318 9.389 -9.296 1.00 82.50 85 GLY A CA 1
ATOM 653 C C . GLY A 1 85 ? -2.225 9.568 -7.777 1.00 82.50 85 GLY A C 1
ATOM 654 O O . GLY A 1 85 ? -1.528 10.448 -7.269 1.00 82.50 85 GLY A O 1
ATOM 655 N N . ARG A 1 86 ? -2.958 8.718 -7.053 1.00 86.12 86 ARG A N 1
ATOM 656 C CA . ARG A 1 86 ? -3.125 8.759 -5.591 1.00 86.12 86 ARG A CA 1
ATOM 657 C C . ARG A 1 86 ? -1.957 8.024 -4.928 1.00 86.12 86 ARG A C 1
ATOM 659 O O . ARG A 1 86 ? -1.689 6.870 -5.267 1.00 86.12 86 ARG A O 1
ATOM 666 N N . THR A 1 87 ? -1.220 8.703 -4.050 1.00 88.56 87 THR A N 1
ATOM 667 C CA . THR A 1 87 ? 0.074 8.228 -3.525 1.00 88.56 87 THR A CA 1
ATOM 668 C C . THR A 1 87 ? -0.077 7.423 -2.237 1.00 88.56 87 THR A C 1
ATOM 670 O O . THR A 1 87 ? -1.169 7.296 -1.681 1.00 88.56 87 THR A O 1
ATOM 673 N N . PHE A 1 88 ? 1.038 6.876 -1.746 1.00 88.06 88 PHE A N 1
ATOM 674 C CA . PHE A 1 88 ? 1.097 6.219 -0.444 1.00 88.06 88 PHE A CA 1
ATOM 675 C C . PHE A 1 88 ? 0.654 7.138 0.705 1.00 88.06 88 PHE A C 1
ATOM 677 O O . PHE A 1 88 ? -0.055 6.677 1.590 1.00 88.06 88 PHE A O 1
ATOM 684 N N . LEU A 1 89 ? 1.002 8.430 0.663 1.00 86.19 89 LEU A N 1
ATOM 685 C CA . LEU A 1 89 ? 0.557 9.411 1.661 1.00 86.19 89 LEU A CA 1
ATOM 686 C C . LEU A 1 89 ? -0.964 9.556 1.650 1.00 86.19 89 LEU A C 1
ATOM 688 O O . LEU A 1 89 ? -1.604 9.340 2.669 1.00 86.19 89 LEU A O 1
ATOM 692 N N . THR A 1 90 ? -1.546 9.766 0.466 1.00 87.31 90 THR A N 1
ATOM 693 C CA . THR A 1 90 ? -3.004 9.848 0.305 1.00 87.31 90 THR A CA 1
ATOM 694 C C . THR A 1 90 ? -3.711 8.591 0.815 1.00 87.31 90 THR A C 1
ATOM 696 O O . THR A 1 90 ? -4.798 8.681 1.376 1.00 87.31 90 THR A O 1
ATOM 699 N N . LEU A 1 91 ? -3.111 7.409 0.627 1.00 89.62 91 LEU A N 1
ATOM 700 C CA . LEU A 1 91 ? -3.638 6.159 1.175 1.00 89.62 91 LEU A CA 1
ATOM 701 C C . LEU A 1 91 ? -3.620 6.152 2.708 1.00 89.62 91 LEU A C 1
ATOM 703 O O . LEU A 1 91 ? -4.609 5.741 3.307 1.00 89.62 91 LEU A O 1
ATOM 707 N N . LEU A 1 92 ? -2.525 6.587 3.336 1.00 89.94 92 LEU A N 1
ATOM 708 C CA . LEU A 1 92 ? -2.434 6.662 4.795 1.00 89.94 92 LEU A CA 1
ATOM 709 C C . LEU A 1 92 ? -3.448 7.653 5.373 1.00 89.94 92 LEU A C 1
ATOM 711 O O . LEU A 1 92 ? -4.154 7.293 6.312 1.00 89.94 92 LEU A O 1
ATOM 715 N N . ASP A 1 93 ? -3.570 8.839 4.774 1.00 88.62 93 ASP A N 1
ATOM 716 C CA . ASP A 1 93 ? -4.534 9.861 5.196 1.00 88.62 93 ASP A CA 1
ATOM 717 C C . ASP A 1 93 ? -5.964 9.317 5.117 1.00 88.62 93 ASP A C 1
ATOM 719 O O . ASP A 1 93 ? -6.711 9.344 6.093 1.00 88.62 93 ASP A O 1
ATOM 723 N N . LYS A 1 94 ? -6.314 8.701 3.980 1.00 90.12 94 LYS A N 1
ATOM 724 C CA . LYS A 1 94 ? -7.628 8.084 3.765 1.00 90.12 94 LYS A CA 1
ATOM 725 C C . LYS A 1 94 ? -7.931 6.955 4.746 1.00 90.12 94 LYS A C 1
ATOM 727 O O . LYS A 1 94 ? -9.082 6.799 5.131 1.00 90.12 94 LYS A O 1
ATOM 732 N N . ILE A 1 95 ? -6.938 6.149 5.126 1.00 91.00 95 ILE A N 1
ATOM 733 C CA . ILE A 1 95 ? -7.127 5.103 6.138 1.00 91.00 95 ILE A CA 1
ATOM 734 C C . ILE A 1 95 ? -7.335 5.729 7.521 1.00 91.00 95 ILE A C 1
ATOM 736 O O . ILE A 1 95 ? -8.212 5.281 8.256 1.00 91.00 95 ILE A O 1
ATOM 740 N N . SER A 1 96 ? -6.575 6.773 7.864 1.00 89.81 96 SER A N 1
ATOM 741 C CA . SER A 1 96 ? -6.714 7.468 9.148 1.00 89.81 96 SER A CA 1
ATOM 742 C C . SER A 1 96 ? -8.077 8.147 9.319 1.00 89.81 96 SER A C 1
ATOM 744 O O . SER A 1 96 ? -8.517 8.325 10.451 1.00 89.81 96 SER A O 1
ATOM 746 N N . GLU A 1 97 ? -8.746 8.523 8.224 1.00 90.44 97 GLU A N 1
ATOM 747 C CA . GLU A 1 97 ? -10.112 9.068 8.244 1.00 90.44 97 GLU A CA 1
ATOM 748 C C . GLU A 1 97 ? -11.176 8.017 8.624 1.00 90.44 97 GLU A C 1
ATOM 750 O O . GLU A 1 97 ? -12.273 8.394 9.030 1.00 90.44 97 GLU A O 1
ATOM 755 N N . ILE A 1 98 ? -10.889 6.713 8.482 1.00 91.06 98 ILE A N 1
ATOM 756 C CA . ILE A 1 98 ? -11.861 5.631 8.733 1.00 91.06 98 ILE A CA 1
ATOM 757 C C . ILE A 1 98 ? -12.042 5.388 10.233 1.00 91.06 98 ILE A C 1
ATOM 759 O O . ILE A 1 98 ? -13.168 5.390 10.722 1.00 91.06 98 ILE A O 1
ATOM 763 N N . ASP A 1 99 ? -10.939 5.154 10.944 1.00 89.94 99 ASP A N 1
ATOM 764 C CA . ASP A 1 99 ? -10.922 4.914 12.389 1.00 89.94 99 ASP A CA 1
ATOM 765 C C . ASP A 1 99 ? -9.651 5.542 12.988 1.00 89.94 99 ASP A C 1
ATOM 767 O O . ASP A 1 99 ? -8.553 5.001 12.806 1.00 89.94 99 ASP A O 1
ATOM 771 N N . PRO A 1 100 ? -9.778 6.667 13.716 1.00 86.25 100 PRO A N 1
ATOM 772 C CA . PRO A 1 100 ? -8.648 7.341 14.351 1.00 86.25 100 PRO A CA 1
ATOM 773 C C . PRO A 1 100 ? -7.920 6.507 15.417 1.00 86.25 100 PRO A C 1
ATOM 775 O O . PRO A 1 100 ? -6.779 6.820 15.752 1.00 86.25 100 PRO A O 1
ATOM 778 N N . GLU A 1 101 ? -8.549 5.464 15.972 1.00 87.62 101 GLU A N 1
ATOM 779 C CA . GLU A 1 101 ? -7.912 4.572 16.951 1.00 87.62 101 GLU A CA 1
ATOM 780 C C . GLU A 1 101 ? -7.158 3.404 16.297 1.00 87.62 101 GLU A C 1
ATOM 782 O O . GLU A 1 101 ? -6.420 2.673 16.973 1.00 87.62 101 GLU A O 1
ATOM 787 N N . MET A 1 102 ? -7.336 3.192 14.991 1.00 89.44 102 MET A N 1
ATOM 788 C CA . MET A 1 102 ? -6.764 2.053 14.291 1.00 89.44 102 MET A CA 1
ATOM 789 C C . MET A 1 102 ? -5.272 2.248 14.021 1.00 89.44 102 MET A C 1
ATOM 791 O O . MET A 1 102 ? -4.823 3.210 13.401 1.00 89.44 102 MET A O 1
ATOM 795 N N . ARG A 1 103 ? -4.467 1.264 14.430 1.00 92.81 103 ARG A N 1
ATOM 796 C CA . ARG A 1 103 ? -3.020 1.276 14.196 1.00 92.81 103 ARG A CA 1
ATOM 797 C C . ARG A 1 103 ? -2.697 0.855 12.767 1.00 92.81 103 ARG A C 1
ATOM 799 O O . ARG A 1 103 ? -3.024 -0.256 12.347 1.00 92.81 103 ARG A O 1
ATOM 806 N N . ILE A 1 104 ? -1.959 1.697 12.051 1.00 91.69 104 ILE A N 1
ATOM 807 C CA . ILE A 1 104 ? -1.492 1.402 10.694 1.00 91.69 104 ILE A CA 1
ATOM 808 C C . ILE A 1 104 ? -0.027 0.971 10.754 1.00 91.69 104 ILE A C 1
ATOM 810 O O . ILE A 1 104 ? 0.850 1.727 11.171 1.00 91.69 104 ILE A O 1
ATOM 814 N N . ARG A 1 105 ? 0.259 -0.256 10.316 1.00 92.06 105 ARG A N 1
ATOM 815 C CA . ARG A 1 105 ? 1.625 -0.751 10.100 1.00 92.06 105 ARG A CA 1
ATOM 816 C C . ARG A 1 105 ? 1.883 -0.928 8.614 1.00 92.06 105 ARG A C 1
ATOM 818 O O . ARG A 1 105 ? 0.968 -1.167 7.835 1.00 92.06 105 ARG A O 1
ATOM 825 N N . PHE A 1 106 ? 3.144 -0.878 8.218 1.00 90.38 106 PHE A N 1
ATOM 826 C CA . PHE A 1 106 ? 3.567 -1.246 6.874 1.00 90.38 106 PHE A CA 1
ATOM 827 C C . PHE A 1 106 ? 4.954 -1.881 6.923 1.00 90.38 106 PHE A C 1
ATOM 829 O O . PHE A 1 106 ? 5.736 -1.625 7.840 1.00 90.38 106 PHE A O 1
ATOM 836 N N . THR A 1 107 ? 5.252 -2.743 5.957 1.00 85.56 107 THR A N 1
ATOM 837 C CA . THR A 1 107 ? 6.542 -3.437 5.853 1.00 85.56 107 THR A CA 1
ATOM 838 C C . THR A 1 107 ? 7.122 -3.303 4.453 1.00 85.56 107 THR A C 1
ATOM 840 O O . THR A 1 107 ? 6.430 -2.923 3.510 1.00 85.56 107 THR A O 1
ATOM 843 N N . SER A 1 108 ? 8.418 -3.592 4.329 1.00 84.06 108 SER A N 1
ATOM 844 C CA . SER A 1 108 ? 9.168 -3.484 3.072 1.00 84.06 108 SER A CA 1
ATOM 845 C C . SER A 1 108 ? 9.190 -2.072 2.450 1.00 84.06 108 SER A C 1
ATOM 847 O O . SER A 1 108 ? 8.981 -1.948 1.238 1.00 84.06 108 SER A O 1
ATOM 849 N N . PRO A 1 109 ? 9.425 -0.986 3.222 1.00 83.25 109 PRO A N 1
ATOM 850 C CA . PRO A 1 109 ? 9.703 0.305 2.611 1.00 83.25 109 PRO A CA 1
ATOM 851 C C . PRO A 1 109 ? 11.076 0.269 1.929 1.00 83.25 109 PRO A C 1
ATOM 853 O O . PRO A 1 109 ? 12.056 -0.192 2.520 1.00 83.25 109 PRO A O 1
ATOM 856 N N . HIS A 1 110 ? 11.175 0.770 0.700 1.00 81.31 110 HIS A N 1
ATOM 857 C CA . HIS A 1 110 ? 12.465 0.933 0.038 1.00 81.31 110 HIS A CA 1
ATOM 858 C C . HIS A 1 110 ? 13.040 2.332 0.345 1.00 81.31 110 HIS A C 1
ATOM 860 O O . HIS A 1 110 ? 12.360 3.323 0.064 1.00 81.31 110 HIS A O 1
ATOM 866 N N . PRO A 1 111 ? 14.282 2.465 0.861 1.00 78.31 111 PRO A N 1
ATOM 867 C CA . PRO A 1 111 ? 14.830 3.751 1.322 1.00 78.31 111 PRO A CA 1
ATOM 868 C C . PRO A 1 111 ? 14.791 4.878 0.282 1.00 78.31 111 PRO A C 1
ATOM 870 O O . PRO A 1 111 ? 14.486 6.018 0.613 1.00 78.31 111 PRO A O 1
ATOM 873 N N . LYS A 1 112 ? 15.038 4.545 -0.990 1.00 77.44 112 LYS A N 1
ATOM 874 C CA . LYS A 1 112 ? 14.998 5.486 -2.124 1.00 77.44 112 LYS A CA 1
ATOM 875 C C . LYS A 1 112 ? 13.662 6.217 -2.280 1.00 77.44 112 LYS A C 1
ATOM 877 O O . LYS A 1 112 ? 13.645 7.363 -2.723 1.00 77.44 112 LYS A O 1
ATOM 882 N N . ASP A 1 113 ? 12.570 5.526 -1.969 1.00 71.75 113 ASP A N 1
ATOM 883 C CA . ASP A 1 113 ? 11.205 5.967 -2.257 1.00 71.75 113 ASP A CA 1
ATOM 884 C C . ASP A 1 113 ? 10.515 6.487 -0.987 1.00 71.75 113 ASP A C 1
ATOM 886 O O . ASP A 1 113 ? 9.293 6.610 -0.941 1.00 71.75 113 ASP A O 1
ATOM 890 N N . PHE A 1 114 ? 11.259 6.683 0.108 1.00 75.06 114 PHE A N 1
ATOM 891 C CA . PHE A 1 114 ? 10.682 7.101 1.381 1.00 75.06 114 PHE A CA 1
ATOM 892 C C . PHE A 1 114 ? 10.363 8.599 1.318 1.00 75.06 114 PHE A C 1
ATOM 894 O O . PHE A 1 114 ? 11.288 9.399 1.171 1.00 75.06 114 PHE A O 1
ATOM 901 N N . PRO A 1 115 ? 9.088 9.017 1.400 1.00 68.50 115 PRO A N 1
ATOM 902 C CA . PRO A 1 115 ? 8.772 10.434 1.343 1.00 68.50 115 PRO A CA 1
ATOM 903 C C . PRO A 1 115 ? 9.362 11.119 2.576 1.00 68.50 115 PRO A C 1
ATOM 905 O O . PRO A 1 115 ? 9.183 10.639 3.695 1.00 68.50 115 PRO A O 1
ATOM 908 N N . ILE A 1 116 ? 10.031 12.258 2.385 1.00 65.50 116 ILE A N 1
ATOM 909 C CA . ILE A 1 116 ? 10.584 13.057 3.496 1.00 65.50 116 ILE A CA 1
ATOM 910 C C . ILE A 1 116 ? 9.463 13.486 4.464 1.00 65.50 116 ILE A C 1
ATOM 912 O O . ILE A 1 116 ? 9.688 13.630 5.664 1.00 65.50 116 ILE A O 1
ATOM 916 N N . GLU A 1 117 ? 8.243 13.624 3.942 1.00 61.53 117 GLU A N 1
ATOM 917 C CA . GLU A 1 117 ? 7.026 13.972 4.677 1.00 61.53 117 GLU A CA 1
ATOM 918 C C . GLU A 1 117 ? 6.489 12.840 5.566 1.00 61.53 117 GLU A C 1
ATOM 920 O O . GLU A 1 117 ? 5.741 13.121 6.500 1.00 61.53 117 GLU A O 1
ATOM 925 N N . VAL A 1 118 ? 6.913 11.578 5.376 1.00 60.84 118 VAL A N 1
ATOM 926 C CA . VAL A 1 118 ? 6.613 10.477 6.319 1.00 60.84 118 VAL A CA 1
ATOM 927 C C . VAL A 1 118 ? 7.528 10.612 7.539 1.00 60.84 118 VAL A C 1
ATOM 929 O O . VAL A 1 118 ? 8.348 9.754 7.857 1.00 60.84 118 VAL A O 1
ATOM 932 N N . ARG A 1 119 ? 7.423 11.738 8.242 1.00 46.84 119 ARG A N 1
ATOM 933 C CA . ARG A 1 119 ? 8.151 11.999 9.477 1.00 46.84 119 ARG A CA 1
ATOM 934 C C . ARG A 1 119 ? 7.242 11.652 10.650 1.00 46.84 119 ARG A C 1
ATOM 936 O O . ARG A 1 119 ? 6.615 12.521 11.231 1.00 46.84 119 ARG A O 1
ATOM 943 N N . ILE A 1 120 ? 7.200 10.355 10.962 1.00 45.50 120 ILE A N 1
ATOM 944 C CA . ILE A 1 120 ? 6.650 9.764 12.191 1.00 45.50 120 ILE A CA 1
ATOM 945 C C . ILE A 1 120 ? 5.194 10.195 12.478 1.00 45.50 120 ILE A C 1
ATOM 947 O O . ILE A 1 120 ? 4.942 11.095 13.274 1.00 45.50 120 ILE A O 1
ATOM 951 N N . ILE A 1 121 ? 4.222 9.461 11.922 1.00 45.66 121 ILE A N 1
ATOM 952 C CA . ILE A 1 121 ? 2.867 9.385 12.497 1.00 45.66 121 ILE A CA 1
ATOM 953 C C . ILE A 1 121 ? 2.976 8.525 13.768 1.00 45.66 121 ILE A C 1
ATOM 955 O O . ILE A 1 121 ? 2.653 7.343 13.789 1.00 45.66 121 ILE A O 1
ATOM 959 N N . SER A 1 122 ? 3.559 9.104 14.815 1.00 36.78 122 SER A N 1
ATOM 960 C CA . SER A 1 122 ? 3.447 8.630 16.191 1.00 36.78 122 SER A CA 1
ATOM 961 C C . SER A 1 122 ? 2.313 9.433 16.799 1.00 36.78 122 SER A C 1
ATOM 963 O O . SER A 1 122 ? 2.542 10.436 17.475 1.00 36.78 122 SER A O 1
ATOM 965 N N . THR A 1 123 ? 1.076 9.022 16.546 1.00 40.56 123 THR A N 1
ATOM 966 C CA . THR A 1 123 ? 0.003 9.344 17.485 1.00 40.56 123 THR A CA 1
ATOM 967 C C . THR A 1 123 ? 0.387 8.715 18.822 1.00 40.56 123 THR A C 1
ATOM 969 O O . THR A 1 123 ? 0.620 7.508 18.902 1.00 40.56 123 THR A O 1
ATOM 972 N N . GLY A 1 124 ? 0.573 9.573 19.826 1.00 43.97 124 GLY A N 1
ATOM 973 C CA . GLY A 1 124 ? 1.060 9.213 21.150 1.00 43.97 124 GLY A CA 1
ATOM 974 C C . GLY A 1 124 ? 0.221 8.152 21.867 1.00 43.97 124 GLY A C 1
ATOM 975 O O . GLY A 1 124 ? -0.940 7.908 21.544 1.00 43.97 124 GLY A O 1
ATOM 976 N N . GLY A 1 125 ? 0.861 7.545 22.863 1.00 38.78 125 GLY A N 1
ATOM 977 C CA . GLY A 1 125 ? 0.364 6.462 23.711 1.00 38.78 125 GLY A CA 1
ATOM 978 C C . GLY A 1 125 ? 1.497 5.449 23.866 1.00 38.78 125 GLY A C 1
ATOM 979 O O . GLY A 1 125 ? 1.617 4.536 23.053 1.00 38.78 125 GLY A O 1
ATOM 980 N N . VAL A 1 126 ? 2.449 5.635 24.780 1.00 35.59 126 VAL A N 1
ATOM 981 C CA . VAL A 1 126 ? 2.360 5.977 26.216 1.00 35.59 126 VAL A CA 1
ATOM 982 C C . VAL A 1 126 ? 3.486 6.915 26.635 1.00 35.59 126 VAL A C 1
ATOM 984 O O . VAL A 1 126 ? 4.580 6.804 26.039 1.00 35.59 126 VAL A O 1
#

Sequence (126 aa):
MRGCDNMCTYCVVPLTRGRERSRPIDSIIDEVRRLSDEGVKQVTLLGQNVNSYRDMSESTYVMEGPTATTTVPGFSTVYKPKTGGRTFLTLLDKISEIDPEMRIRFTSPHPKDFPIEVRIISTGGV

Foldseek 3Di:
DWADQDDDVPDCRCVPTNHDDADALVVVLVVLLVCVVVVAQEDEQEDLALQAHFDPPDDPDDDDDQQWQQWDPPDDHPDDTDGDGQGSVNSVVSSCVNPVRHHYHYDNHDNRRDPPVPPDPCPDDD

Solvent-accessible surface area (backbone atoms only — not comparable to full-atom values): 7896 Å² total; per-residue (Å²): 86,47,30,32,80,67,88,48,96,87,55,63,47,41,79,75,53,30,66,57,44,51,59,54,62,67,66,52,49,56,50,51,48,52,40,46,76,73,67,52,55,65,50,72,52,69,34,75,43,38,48,68,36,46,21,74,66,92,71,94,73,84,75,93,62,88,52,52,70,70,57,34,89,96,54,86,74,96,63,83,69,62,67,61,61,51,38,39,64,58,51,52,54,58,50,48,71,74,42,83,82,47,42,81,46,72,45,51,70,45,77,51,47,47,59,83,84,74,67,69,94,68,80,83,87,130

Nearest PDB structures (foldseek):
  7mjz-assembly1_A  TM=8.705E-01  e=3.143E-08  Bacteroides uniformis
  7mjx-assembly2_B  TM=8.956E-01  e=5.248E-07  Bacteroides uniformis
  3dbh-assembly1_C  TM=5.023E-01  e=1.628E+00  Homo sapiens
  3h5n-assembly1_D  TM=5.261E-01  e=2.128E+00  Escherichia coli
  5ff5-assembly1_B  TM=5.540E-01  e=6.652E+00  Pantoea agglomerans